Protein AF-A0A2H6ITP5-F1 (afdb_monomer_lite)

Radius of gyration: 19.63 Å; chains: 1; bounding box: 76×28×37 Å

Sequence (130 aa):
MTSAARELVSTFDPSKPFPVETGKGRMTDEDFQKYMSHGYSTPLWAIPSKRKRYKVSKPIKLRIHIEDDNYFVENESLVVIGIGQSVTDAIDDFGKQVIHFYKYYNKLSWDKVTGDAERLKRIYETLFID

Foldseek 3Di:
DDDDDDDDDDPPDPDDPDDPDPDDPDQDVVNVVVDQQVWDWDWAQWQDDPVDIWGWPGTQIWTWHDDPQKIWTDGPQLRFIAIDNDPVNSSNRSSVVLVVLLVVLVPDDPVRADDCSNSNSVCSVRTTDD

pLDDT: mean 82.04, std 19.54, range [39.97, 97.62]

Structure (mmCIF, N/CA/C/O backbone):
data_AF-A0A2H6ITP5-F1
#
_entry.id   AF-A0A2H6ITP5-F1
#
loop_
_atom_site.group_PDB
_atom_site.id
_atom_site.type_symbol
_atom_site.label_atom_id
_atom_site.label_alt_id
_atom_site.label_comp_id
_atom_site.label_asym_id
_atom_site.label_entity_id
_atom_site.label_seq_id
_atom_site.pdbx_PDB_ins_code
_atom_site.Cartn_x
_atom_site.Cartn_y
_atom_site.Cartn_z
_atom_site.occupancy
_atom_site.B_iso_or_equiv
_atom_site.auth_seq_id
_atom_site.auth_comp_id
_atom_site.auth_asym_id
_atom_site.auth_atom_id
_atom_site.pdbx_PDB_model_num
ATOM 1 N N . MET A 1 1 ? 55.855 -1.343 1.767 1.00 39.97 1 MET A N 1
ATOM 2 C CA . MET A 1 1 ? 55.028 -0.142 2.005 1.00 39.97 1 MET A CA 1
ATOM 3 C C . MET A 1 1 ? 54.300 0.174 0.712 1.00 39.97 1 MET A C 1
ATOM 5 O O . MET A 1 1 ? 54.949 0.609 -0.228 1.00 39.97 1 MET A O 1
ATOM 9 N N . THR A 1 2 ? 53.003 -0.112 0.630 1.00 41.16 2 THR A N 1
ATOM 10 C CA . THR A 1 2 ? 52.201 0.102 -0.586 1.00 41.16 2 THR A CA 1
ATOM 11 C C . THR A 1 2 ? 51.067 1.052 -0.225 1.00 41.16 2 THR A C 1
ATOM 13 O O . THR A 1 2 ? 50.219 0.724 0.601 1.00 41.16 2 THR A O 1
ATOM 16 N N . SER A 1 3 ? 51.130 2.267 -0.765 1.00 42.91 3 SER A N 1
ATOM 17 C CA . SER A 1 3 ? 50.158 3.334 -0.525 1.00 42.91 3 SER A CA 1
ATOM 18 C C . SER A 1 3 ? 48.867 3.032 -1.288 1.00 42.91 3 SER A C 1
ATOM 20 O O . SER A 1 3 ? 48.909 2.817 -2.498 1.00 42.91 3 SER A O 1
ATOM 22 N N . ALA A 1 4 ? 47.731 2.991 -0.591 1.00 43.16 4 ALA A N 1
ATOM 23 C CA . ALA A 1 4 ? 46.414 2.876 -1.207 1.00 43.16 4 ALA A CA 1
ATOM 24 C C . ALA A 1 4 ? 45.910 4.278 -1.581 1.00 43.16 4 ALA A C 1
ATOM 26 O O . ALA A 1 4 ? 45.639 5.101 -0.704 1.00 43.16 4 ALA A O 1
ATOM 27 N N . ALA A 1 5 ? 45.785 4.551 -2.879 1.00 50.09 5 ALA A N 1
ATOM 28 C CA . ALA A 1 5 ? 45.115 5.746 -3.375 1.00 50.09 5 ALA A CA 1
ATOM 29 C C . ALA A 1 5 ? 43.603 5.618 -3.119 1.00 50.09 5 ALA A C 1
ATOM 31 O O . ALA A 1 5 ? 42.968 4.671 -3.577 1.00 50.09 5 ALA A O 1
ATOM 32 N N . ARG A 1 6 ? 43.027 6.551 -2.353 1.00 44.28 6 ARG A N 1
ATOM 33 C CA . ARG A 1 6 ? 41.573 6.685 -2.194 1.00 44.28 6 ARG A CA 1
ATOM 34 C C . ARG A 1 6 ? 41.039 7.541 -3.339 1.00 44.28 6 ARG A C 1
ATOM 36 O O . ARG A 1 6 ? 41.376 8.719 -3.417 1.00 44.28 6 A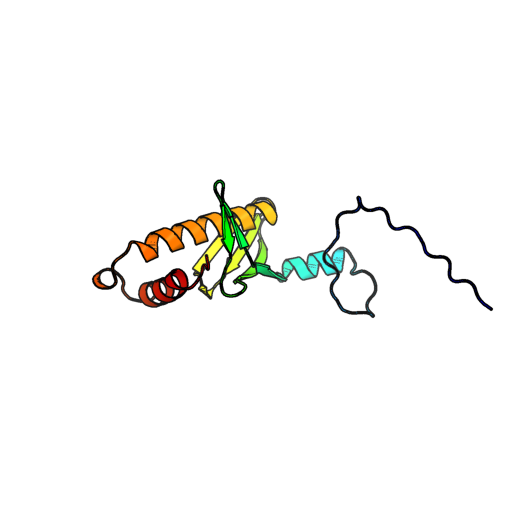RG A O 1
ATOM 43 N N . GLU A 1 7 ? 40.210 6.961 -4.197 1.00 50.44 7 GLU A N 1
ATOM 44 C CA . GLU A 1 7 ? 39.425 7.725 -5.167 1.00 50.44 7 GLU A CA 1
ATOM 45 C C . GLU A 1 7 ? 38.313 8.505 -4.447 1.00 50.44 7 GLU A C 1
ATOM 47 O O . GLU A 1 7 ? 37.612 7.978 -3.579 1.00 50.44 7 GLU A O 1
ATOM 52 N N . LEU A 1 8 ? 38.181 9.788 -4.788 1.00 46.09 8 LEU A N 1
ATOM 53 C CA . LEU A 1 8 ? 37.133 10.681 -4.299 1.00 46.09 8 LEU A CA 1
ATOM 54 C C . LEU A 1 8 ? 35.854 10.438 -5.106 1.00 46.09 8 LEU A C 1
ATOM 56 O O . LEU A 1 8 ? 35.770 10.820 -6.271 1.00 46.09 8 LEU A O 1
ATOM 60 N N . VAL A 1 9 ? 34.855 9.815 -4.484 1.00 46.66 9 VAL A N 1
ATOM 61 C CA . VAL A 1 9 ? 33.522 9.644 -5.076 1.00 46.66 9 VAL A CA 1
ATOM 62 C C . VAL A 1 9 ? 32.700 10.914 -4.831 1.00 46.66 9 VAL A C 1
ATOM 64 O O . VAL A 1 9 ? 32.545 11.354 -3.692 1.00 46.66 9 VAL A O 1
ATOM 67 N N . SER A 1 10 ? 32.201 11.514 -5.913 1.00 47.31 10 SER A N 1
ATOM 68 C CA . SER A 1 10 ? 31.371 12.724 -5.906 1.00 47.31 10 SER A CA 1
ATOM 69 C C . SER A 1 10 ? 29.999 1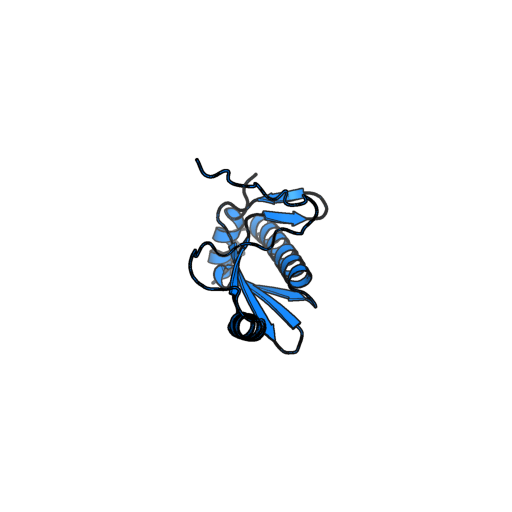2.467 -5.271 1.00 47.31 10 SER A C 1
ATOM 71 O O . SER A 1 10 ? 29.340 11.474 -5.567 1.00 47.31 10 SER A O 1
ATOM 73 N N . THR A 1 11 ? 29.534 13.385 -4.421 1.00 47.62 11 THR A N 1
ATOM 74 C CA . THR A 1 11 ? 28.275 13.292 -3.656 1.00 47.62 11 THR A CA 1
ATOM 75 C C . THR A 1 11 ? 26.998 13.530 -4.473 1.00 47.62 11 THR A C 1
ATOM 77 O O . THR A 1 11 ? 25.911 13.532 -3.899 1.00 47.62 11 THR A O 1
ATOM 80 N N . PHE A 1 12 ? 27.106 13.735 -5.789 1.00 46.62 12 PHE A N 1
ATOM 81 C CA . PHE A 1 12 ? 25.972 14.059 -6.667 1.00 46.62 12 PHE A CA 1
ATOM 82 C C . PHE A 1 12 ? 25.504 12.909 -7.567 1.00 46.62 12 PHE A C 1
ATOM 84 O O . PHE A 1 12 ? 24.542 13.091 -8.312 1.00 46.62 12 PHE A O 1
ATOM 91 N N . ASP A 1 13 ? 26.121 11.729 -7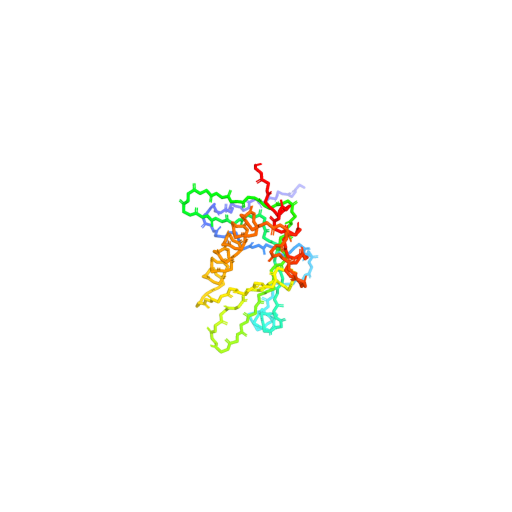.482 1.00 47.09 13 ASP A N 1
ATOM 92 C CA . ASP A 1 13 ? 25.618 10.560 -8.202 1.00 47.09 13 ASP A CA 1
ATOM 93 C C . ASP A 1 13 ? 24.431 9.926 -7.455 1.00 47.09 13 ASP A C 1
ATOM 95 O O . ASP A 1 13 ? 24.534 9.646 -6.254 1.00 47.09 13 ASP A O 1
ATOM 99 N N . PRO A 1 14 ? 23.292 9.672 -8.129 1.00 43.97 14 PRO A N 1
ATOM 100 C CA . PRO A 1 14 ? 22.153 9.015 -7.509 1.00 43.97 14 PRO A CA 1
ATOM 101 C C . PRO A 1 14 ? 22.567 7.612 -7.059 1.00 43.97 14 PRO A C 1
ATOM 103 O O . PRO A 1 14 ? 22.970 6.768 -7.865 1.00 43.97 14 PRO A O 1
ATOM 106 N N . SER A 1 15 ? 22.462 7.358 -5.754 1.00 48.16 15 SER A N 1
ATOM 107 C CA . SER A 1 15 ? 22.751 6.059 -5.160 1.00 48.16 15 SER A CA 1
ATOM 108 C C . SER A 1 15 ? 21.761 5.020 -5.685 1.00 48.16 15 SER A C 1
ATOM 110 O O . SER A 1 15 ? 20.641 4.872 -5.197 1.00 48.16 15 SER A O 1
ATOM 112 N N . LYS A 1 16 ? 22.175 4.269 -6.709 1.00 51.41 16 LYS A N 1
ATOM 113 C CA . LYS A 1 16 ? 21.493 3.029 -7.084 1.00 51.41 16 LYS A CA 1
ATOM 114 C C . LYS A 1 16 ? 21.513 2.103 -5.859 1.00 51.41 16 LYS A C 1
ATOM 116 O O . LYS A 1 16 ? 22.566 1.982 -5.227 1.00 51.41 16 LYS A O 1
ATOM 121 N N . PRO A 1 17 ? 20.391 1.461 -5.491 1.00 47.91 17 PRO A N 1
ATOM 122 C CA . PRO A 1 17 ? 20.388 0.514 -4.389 1.00 47.91 17 PRO A CA 1
ATOM 123 C C . PRO A 1 17 ? 21.290 -0.657 -4.781 1.00 47.91 17 PRO A C 1
ATOM 125 O O . PRO A 1 17 ? 20.970 -1.425 -5.685 1.00 47.91 17 PRO A O 1
ATOM 128 N N . PHE A 1 18 ? 22.457 -0.750 -4.148 1.00 43.97 18 PHE A N 1
ATOM 129 C CA . PHE A 1 18 ? 23.358 -1.875 -4.344 1.00 43.97 18 PHE A CA 1
ATOM 130 C C . PHE A 1 18 ? 22.677 -3.146 -3.817 1.00 43.97 18 PHE A C 1
ATOM 132 O O . PHE A 1 18 ? 22.298 -3.177 -2.642 1.00 43.97 18 PHE A O 1
ATOM 139 N N . PRO A 1 19 ? 22.543 -4.206 -4.632 1.00 47.69 19 PRO A N 1
ATOM 140 C CA . PRO A 1 19 ? 22.302 -5.528 -4.092 1.00 47.69 19 PRO A CA 1
ATOM 141 C C . PRO A 1 19 ? 23.570 -5.947 -3.343 1.00 47.69 19 PRO A C 1
ATOM 143 O O . PRO A 1 19 ? 24.670 -5.936 -3.897 1.00 47.69 19 PRO A O 1
ATOM 146 N N . VAL A 1 20 ? 23.425 -6.266 -2.058 1.00 44.38 20 VAL A N 1
ATOM 147 C CA . VAL A 1 20 ? 24.517 -6.760 -1.214 1.00 44.38 20 VAL A CA 1
ATOM 148 C C . VAL A 1 20 ? 24.785 -8.222 -1.580 1.00 44.38 20 VAL A C 1
ATOM 150 O O . VAL A 1 20 ? 24.385 -9.127 -0.864 1.00 44.38 20 VAL A O 1
ATOM 153 N N . GLU A 1 21 ? 25.449 -8.446 -2.712 1.00 50.25 21 GLU A N 1
ATOM 154 C CA . GLU A 1 21 ? 26.151 -9.694 -3.020 1.00 50.25 21 GLU A CA 1
ATOM 155 C C . GLU A 1 21 ? 27.490 -9.358 -3.685 1.00 50.25 21 GLU A C 1
ATOM 157 O O . GLU A 1 21 ? 27.607 -9.129 -4.889 1.00 50.25 21 GLU A O 1
ATOM 162 N N . THR A 1 22 ? 28.532 -9.293 -2.861 1.00 49.09 22 THR A N 1
ATOM 163 C CA . THR A 1 22 ? 29.932 -9.240 -3.284 1.00 49.09 22 THR A CA 1
ATOM 164 C C . THR A 1 22 ? 30.279 -10.498 -4.085 1.00 49.09 22 THR A C 1
ATOM 166 O O . THR A 1 22 ? 30.631 -11.517 -3.497 1.00 49.09 22 THR A O 1
ATOM 169 N N . GLY A 1 23 ? 30.185 -10.447 -5.418 1.00 47.88 23 GLY A N 1
ATOM 170 C CA . GLY A 1 23 ? 30.778 -11.487 -6.270 1.00 47.88 23 GLY A CA 1
ATOM 171 C C . GLY A 1 23 ? 30.230 -11.660 -7.686 1.00 47.88 23 GLY A C 1
ATOM 172 O O . GLY A 1 23 ? 30.894 -12.313 -8.487 1.00 47.88 23 GLY A O 1
ATOM 173 N N . LYS A 1 24 ? 29.077 -11.086 -8.047 1.00 49.00 24 LYS A N 1
ATOM 174 C CA . LYS A 1 24 ? 28.607 -11.097 -9.444 1.00 49.00 24 LYS A CA 1
ATOM 175 C C . LYS A 1 24 ? 28.817 -9.725 -10.071 1.00 49.00 24 LYS A C 1
ATOM 177 O O . LYS A 1 24 ? 28.476 -8.707 -9.475 1.00 49.00 24 LYS A O 1
ATOM 182 N N . GLY A 1 25 ? 29.443 -9.710 -11.250 1.00 55.78 25 GLY A N 1
ATOM 183 C CA . GLY A 1 25 ? 29.631 -8.501 -12.050 1.00 55.78 25 GLY A CA 1
ATOM 184 C C . GLY A 1 25 ? 28.310 -7.757 -12.249 1.00 55.78 25 GLY A C 1
ATOM 185 O O . GLY A 1 25 ? 27.238 -8.344 -12.102 1.00 55.78 25 GLY A O 1
ATOM 186 N N . ARG A 1 26 ? 28.401 -6.455 -12.553 1.00 56.53 26 ARG A N 1
ATOM 187 C CA . ARG A 1 26 ? 27.241 -5.616 -12.889 1.00 56.53 26 ARG A CA 1
ATOM 188 C C . ARG A 1 26 ? 26.298 -6.409 -13.799 1.00 56.53 26 ARG A C 1
ATOM 190 O O . ARG A 1 26 ? 26.720 -6.865 -14.857 1.00 56.53 26 ARG A O 1
ATOM 197 N N . MET A 1 27 ? 25.069 -6.605 -13.330 1.00 65.06 27 MET A N 1
ATOM 198 C CA . MET A 1 27 ? 24.003 -7.263 -14.078 1.00 65.06 27 MET A CA 1
ATOM 199 C C . MET A 1 27 ? 23.887 -6.598 -15.449 1.00 65.06 27 MET A C 1
ATOM 201 O O . MET A 1 27 ? 23.925 -5.367 -15.525 1.00 65.06 27 MET A O 1
ATOM 205 N N . THR A 1 28 ? 23.826 -7.397 -16.514 1.00 72.19 28 THR A N 1
ATOM 206 C CA . THR A 1 28 ? 23.647 -6.849 -17.861 1.00 72.19 28 THR A CA 1
ATOM 207 C C . THR A 1 28 ? 22.263 -6.210 -17.971 1.00 72.19 28 THR A C 1
ATOM 209 O O . THR A 1 28 ? 21.344 -6.586 -17.237 1.00 72.19 28 THR A O 1
ATOM 212 N N . ASP A 1 29 ? 22.097 -5.244 -18.874 1.00 66.94 29 ASP A N 1
ATOM 213 C CA . ASP A 1 29 ? 20.794 -4.600 -19.083 1.00 66.94 29 ASP A CA 1
ATOM 214 C C . ASP A 1 29 ? 19.726 -5.623 -19.520 1.00 66.94 29 ASP A C 1
ATOM 216 O O . ASP A 1 29 ? 18.572 -5.516 -19.111 1.00 66.94 29 ASP A O 1
ATOM 220 N N . GLU A 1 30 ? 20.115 -6.665 -20.265 1.00 70.62 30 GLU A N 1
ATOM 221 C CA . GLU A 1 30 ? 19.241 -7.783 -20.648 1.00 70.62 30 GLU A CA 1
ATOM 222 C C . GLU A 1 30 ? 18.820 -8.633 -19.443 1.00 70.62 30 GLU A C 1
ATOM 224 O O . GLU A 1 30 ? 17.636 -8.936 -19.280 1.00 70.62 30 GLU A O 1
ATOM 229 N N . ASP A 1 31 ? 19.759 -8.977 -18.555 1.00 70.50 31 ASP A N 1
ATOM 230 C CA . ASP A 1 31 ? 19.440 -9.686 -17.315 1.00 70.50 31 ASP A CA 1
ATOM 231 C C . ASP A 1 31 ? 18.525 -8.840 -16.429 1.00 70.50 31 ASP A C 1
ATOM 233 O O . ASP A 1 31 ? 17.583 -9.367 -15.837 1.00 70.50 31 ASP A O 1
ATOM 237 N N . PHE A 1 32 ? 18.768 -7.526 -16.358 1.00 64.81 32 PHE A N 1
ATOM 238 C CA . PHE A 1 32 ? 17.937 -6.581 -15.617 1.00 64.81 32 PHE A CA 1
ATOM 239 C C . PHE A 1 32 ? 16.521 -6.519 -16.188 1.00 64.81 32 PHE A C 1
ATOM 241 O O . PHE A 1 32 ? 15.563 -6.664 -15.434 1.00 64.81 32 PHE A O 1
ATOM 248 N N . GLN A 1 33 ? 16.362 -6.403 -17.507 1.00 65.12 33 GLN A N 1
ATOM 249 C CA . GLN A 1 33 ? 15.047 -6.446 -18.149 1.00 65.12 33 GLN A CA 1
ATOM 250 C C . GLN A 1 33 ? 14.333 -7.782 -17.924 1.00 65.12 33 GLN A C 1
ATOM 252 O O . GLN A 1 33 ? 13.142 -7.798 -17.620 1.00 65.12 33 GLN A O 1
ATOM 257 N N . LYS A 1 34 ? 15.053 -8.905 -17.990 1.00 67.44 34 LYS A N 1
ATOM 258 C CA . LYS A 1 34 ? 14.498 -10.235 -17.711 1.00 67.44 34 LYS A CA 1
ATOM 259 C C . LYS A 1 34 ? 14.116 -10.417 -16.240 1.00 67.44 34 LYS A C 1
ATOM 261 O O . LYS A 1 34 ? 13.144 -11.093 -15.924 1.00 67.44 34 LYS A O 1
ATOM 266 N N . TYR A 1 35 ? 14.855 -9.811 -15.322 1.00 65.06 35 TYR A N 1
ATOM 267 C CA . TYR A 1 35 ? 14.508 -9.783 -13.904 1.00 65.06 35 TYR A CA 1
ATOM 268 C C . TYR A 1 35 ? 13.275 -8.909 -13.641 1.00 65.06 35 TYR A C 1
ATOM 270 O O . TYR A 1 35 ? 12.395 -9.294 -12.877 1.00 65.06 35 TYR A O 1
ATOM 278 N N . MET A 1 36 ? 13.161 -7.776 -14.338 1.00 62.69 36 MET A N 1
ATOM 279 C CA . MET A 1 36 ? 11.984 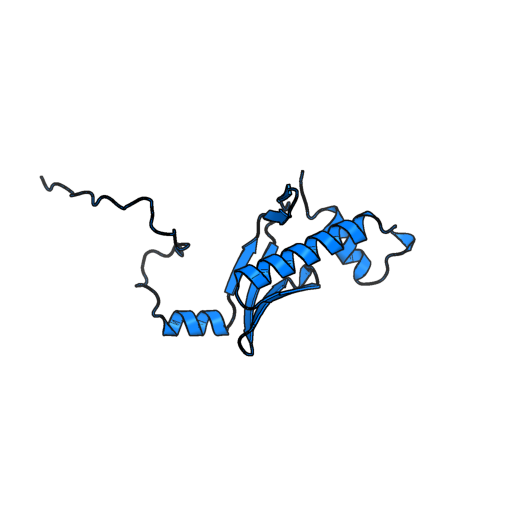-6.905 -14.292 1.00 62.69 36 MET A CA 1
ATOM 280 C C . MET A 1 36 ? 10.746 -7.572 -14.911 1.00 62.69 36 MET A C 1
ATOM 282 O O . MET A 1 36 ? 9.642 -7.358 -14.415 1.00 62.69 36 MET A O 1
ATOM 286 N N . SER A 1 37 ? 10.913 -8.426 -15.929 1.00 60.84 37 SER A N 1
ATOM 287 C CA . SER A 1 37 ? 9.800 -9.137 -16.577 1.00 60.84 37 SER A CA 1
ATOM 288 C C . SER A 1 37 ? 9.187 -10.252 -15.726 1.00 60.84 37 SER A C 1
ATOM 290 O O . SER A 1 37 ? 8.025 -10.592 -15.914 1.00 60.84 37 SER A O 1
ATOM 292 N N . HIS A 1 38 ? 9.926 -10.789 -14.750 1.00 65.06 38 HIS A N 1
ATOM 293 C CA . HIS A 1 38 ? 9.394 -11.739 -13.757 1.00 65.06 38 HIS A CA 1
ATOM 294 C C . HIS A 1 38 ? 8.855 -11.031 -12.504 1.00 65.06 38 HIS A C 1
ATOM 296 O O . HIS A 1 38 ? 8.326 -11.670 -11.591 1.00 65.06 38 HIS A O 1
ATOM 302 N N . GLY A 1 39 ? 8.988 -9.705 -12.477 1.00 69.56 39 GLY A N 1
ATOM 303 C CA . GLY A 1 39 ? 8.688 -8.851 -11.351 1.00 69.56 39 GLY A CA 1
ATOM 304 C C . GLY A 1 39 ? 9.722 -8.949 -10.231 1.00 69.56 39 GLY A C 1
ATOM 305 O O . GLY A 1 39 ? 10.290 -10.000 -9.940 1.00 69.56 39 GLY A O 1
ATOM 306 N N . TYR A 1 40 ? 9.954 -7.830 -9.554 1.00 83.62 40 TYR A N 1
ATOM 307 C CA . TYR A 1 40 ? 10.837 -7.767 -8.393 1.00 83.62 40 TYR A CA 1
ATOM 308 C C . TYR A 1 40 ? 10.074 -7.295 -7.164 1.00 83.62 40 TYR A C 1
ATOM 310 O O . TYR A 1 40 ? 9.007 -6.688 -7.251 1.00 83.62 40 TYR A O 1
ATOM 318 N N . SER A 1 41 ? 10.606 -7.619 -5.985 1.00 88.75 41 SER A N 1
ATOM 319 C CA . SER A 1 41 ? 10.001 -7.219 -4.719 1.00 88.75 41 SER A CA 1
ATOM 320 C C . SER A 1 41 ? 10.834 -6.169 -4.005 1.00 88.75 41 SER A C 1
ATOM 322 O O . SER A 1 41 ? 12.046 -6.325 -3.880 1.00 88.75 41 SER A O 1
ATOM 324 N N . THR A 1 42 ? 10.181 -5.137 -3.476 1.00 91.19 42 THR A N 1
ATOM 325 C CA . THR A 1 42 ? 10.837 -4.108 -2.659 1.00 91.19 42 THR A CA 1
ATOM 326 C C . THR A 1 42 ? 10.023 -3.801 -1.398 1.00 91.19 42 THR A C 1
ATOM 328 O O . THR A 1 42 ? 8.790 -3.776 -1.456 1.00 91.19 42 THR A O 1
ATOM 331 N N . PRO A 1 43 ? 10.662 -3.612 -0.229 1.00 95.25 43 PRO A N 1
ATOM 332 C CA . PRO A 1 43 ? 9.960 -3.219 0.986 1.00 95.25 43 PRO A CA 1
ATOM 333 C C . PRO A 1 43 ? 9.651 -1.715 0.995 1.00 95.25 43 PRO A C 1
ATOM 335 O O . PRO A 1 43 ? 10.541 -0.883 0.826 1.00 95.25 43 PRO A O 1
ATOM 338 N N . LEU A 1 44 ? 8.403 -1.353 1.293 1.00 94.75 44 LEU A N 1
ATOM 339 C CA . LEU A 1 44 ? 7.977 0.029 1.510 1.00 94.75 44 LEU A CA 1
ATOM 340 C C . LEU A 1 44 ? 7.772 0.305 3.004 1.00 94.75 44 LEU A C 1
ATOM 342 O O . LEU A 1 44 ? 6.906 -0.289 3.646 1.00 94.75 44 LEU A O 1
ATOM 346 N N . TRP A 1 45 ? 8.562 1.234 3.545 1.00 95.12 45 TRP A N 1
ATOM 347 C CA . TRP A 1 45 ? 8.556 1.612 4.969 1.00 95.12 45 TRP A CA 1
ATOM 348 C C . TRP A 1 45 ? 7.741 2.864 5.289 1.00 95.12 45 TRP A C 1
ATOM 350 O O . TRP A 1 45 ? 7.409 3.125 6.449 1.00 95.12 45 TRP A O 1
ATOM 360 N N . ALA A 1 46 ? 7.442 3.672 4.277 1.00 94.94 46 ALA A N 1
ATOM 361 C CA . ALA A 1 46 ? 6.687 4.892 4.463 1.00 94.94 46 ALA A CA 1
ATOM 362 C C . ALA A 1 46 ? 5.952 5.287 3.187 1.00 94.94 46 ALA A C 1
ATOM 364 O O . ALA A 1 46 ? 6.487 5.146 2.091 1.00 94.94 46 ALA A O 1
ATOM 365 N N . ILE A 1 47 ? 4.754 5.841 3.353 1.00 94.25 47 ILE A N 1
ATOM 366 C CA . ILE A 1 47 ? 3.925 6.336 2.257 1.00 94.25 47 ILE A CA 1
ATOM 367 C C . ILE A 1 47 ? 3.844 7.862 2.370 1.00 94.25 47 ILE A C 1
ATOM 369 O O . ILE A 1 47 ? 3.313 8.378 3.366 1.00 94.25 47 ILE A O 1
ATOM 373 N N . PRO A 1 48 ? 4.396 8.617 1.404 1.00 90.31 48 PRO A N 1
ATOM 374 C CA . PRO A 1 48 ? 4.247 10.060 1.389 1.00 90.31 48 PRO A CA 1
ATOM 375 C C . PRO A 1 48 ? 2.800 10.448 1.061 1.00 90.31 48 PRO A C 1
ATOM 377 O O . PRO A 1 48 ? 2.090 9.792 0.310 1.00 90.31 48 PRO A O 1
ATOM 380 N N . SER A 1 49 ? 2.349 11.550 1.642 1.00 87.88 49 SER A N 1
ATOM 381 C CA . SER A 1 49 ? 1.099 12.218 1.297 1.00 87.88 49 SER A CA 1
ATOM 382 C C . SER A 1 49 ? 1.343 13.719 1.317 1.00 87.88 49 SER A C 1
ATOM 384 O O . SER A 1 49 ? 2.271 14.185 1.975 1.00 87.88 49 SER A O 1
ATOM 386 N N . LYS A 1 50 ? 0.471 14.502 0.672 1.00 84.06 50 LYS A N 1
ATOM 387 C CA . LYS A 1 50 ? 0.614 15.968 0.573 1.00 84.06 50 LYS A CA 1
ATOM 388 C C . LYS A 1 50 ? 0.862 16.666 1.917 1.00 84.06 50 LYS A C 1
ATOM 390 O O . LYS A 1 50 ? 1.491 17.712 1.950 1.00 84.06 50 LYS A O 1
ATOM 395 N N . ARG A 1 51 ? 0.320 16.123 3.015 1.00 84.50 51 ARG A N 1
ATOM 396 C CA . ARG A 1 51 ? 0.363 16.747 4.351 1.00 84.50 51 ARG A CA 1
ATOM 397 C C . ARG A 1 51 ? 1.352 16.104 5.317 1.00 84.50 51 ARG A C 1
ATOM 399 O O . ARG A 1 51 ? 1.770 16.757 6.263 1.00 84.50 51 ARG A O 1
ATOM 406 N N . LYS A 1 52 ? 1.646 14.815 5.147 1.00 90.12 52 LYS A N 1
ATOM 407 C CA . LYS A 1 52 ? 2.494 14.055 6.069 1.00 90.12 52 LYS A CA 1
ATOM 408 C C . LYS A 1 52 ? 3.014 12.786 5.417 1.00 90.12 52 LYS A C 1
ATOM 410 O O . LYS A 1 52 ? 2.465 12.324 4.420 1.00 90.12 52 LYS A O 1
ATOM 415 N N . ARG A 1 53 ? 4.021 12.187 6.040 1.00 92.00 53 ARG A N 1
ATOM 416 C CA . ARG A 1 53 ? 4.529 10.862 5.692 1.00 92.00 53 ARG A CA 1
ATOM 417 C C . ARG A 1 53 ? 3.984 9.840 6.689 1.00 92.00 53 ARG A C 1
ATOM 419 O O . ARG A 1 53 ? 4.203 9.996 7.885 1.00 92.00 53 ARG A O 1
ATOM 426 N N . TYR A 1 54 ? 3.270 8.831 6.203 1.00 93.50 54 TYR A N 1
ATOM 427 C CA . TYR A 1 54 ? 2.755 7.736 7.025 1.00 93.50 54 TYR A CA 1
ATOM 428 C C . TYR A 1 54 ? 3.841 6.671 7.158 1.00 93.50 54 TYR A C 1
ATOM 430 O O . TYR A 1 54 ? 4.314 6.167 6.141 1.00 93.50 54 TYR A O 1
ATOM 438 N N . LYS A 1 55 ? 4.262 6.344 8.380 1.00 95.44 55 LYS A N 1
ATOM 439 C CA . LYS A 1 55 ? 5.179 5.226 8.638 1.00 95.44 55 LYS A CA 1
ATOM 440 C C . LYS A 1 55 ? 4.367 3.960 8.861 1.00 95.44 55 LYS A C 1
ATOM 442 O O . LYS A 1 55 ? 3.329 4.022 9.513 1.00 95.44 55 LYS A O 1
ATOM 447 N N . VAL A 1 56 ? 4.833 2.833 8.338 1.00 94.69 56 VAL A N 1
ATOM 448 C CA . VAL A 1 56 ? 4.177 1.535 8.554 1.00 94.69 56 VAL A CA 1
ATOM 449 C C . VAL A 1 56 ? 4.852 0.756 9.682 1.00 94.69 56 VAL A C 1
ATOM 451 O O . VAL A 1 56 ? 6.064 0.854 9.862 1.00 94.69 56 VAL A O 1
ATOM 454 N N . SER A 1 57 ? 4.071 -0.019 10.440 1.00 92.25 57 SER A N 1
ATOM 455 C CA . SER A 1 57 ? 4.565 -0.863 11.544 1.00 92.25 57 SER A CA 1
ATOM 456 C C . SER A 1 57 ? 5.463 -2.003 11.055 1.00 92.25 57 SER A C 1
ATOM 458 O O . SER A 1 57 ? 6.390 -2.424 11.746 1.00 92.25 57 SER A O 1
ATOM 460 N N . LYS A 1 58 ? 5.187 -2.502 9.847 1.00 93.19 58 LYS A N 1
ATOM 461 C CA . LYS A 1 58 ? 5.926 -3.555 9.147 1.00 93.19 58 LYS A CA 1
ATOM 462 C C . LYS A 1 58 ? 6.110 -3.148 7.686 1.00 93.19 58 LYS A C 1
ATOM 464 O O . LYS A 1 58 ? 5.215 -2.504 7.139 1.00 93.19 58 LYS A O 1
ATOM 469 N N . PRO A 1 59 ? 7.222 -3.530 7.037 1.00 93.88 59 PRO A N 1
ATOM 470 C CA . PRO A 1 59 ? 7.449 -3.166 5.648 1.00 93.88 59 PRO A CA 1
ATOM 471 C C . PRO A 1 59 ? 6.388 -3.811 4.758 1.00 93.88 59 PRO A C 1
ATOM 473 O O . PRO A 1 59 ? 6.163 -5.022 4.821 1.00 93.88 59 PRO A O 1
ATOM 476 N N . ILE A 1 60 ? 5.756 -3.011 3.902 1.00 95.25 60 ILE A N 1
ATOM 477 C CA . ILE A 1 60 ? 4.838 -3.530 2.890 1.00 95.25 60 ILE A CA 1
ATOM 478 C C . ILE A 1 60 ? 5.694 -4.094 1.758 1.00 95.25 60 ILE A C 1
ATOM 480 O O . ILE A 1 60 ? 6.424 -3.352 1.103 1.00 95.25 60 ILE A O 1
ATOM 484 N N . LYS A 1 61 ? 5.631 -5.407 1.531 1.00 95.38 61 LYS A N 1
ATOM 485 C CA . LYS A 1 61 ? 6.308 -6.040 0.395 1.00 95.38 61 LYS A CA 1
ATOM 486 C C . LYS A 1 61 ? 5.555 -5.691 -0.887 1.00 95.38 61 LYS A C 1
ATOM 488 O O . LYS A 1 61 ? 4.463 -6.206 -1.105 1.00 95.38 61 LYS A O 1
ATOM 493 N N . LEU A 1 62 ? 6.126 -4.823 -1.707 1.00 95.12 62 LEU A N 1
ATOM 494 C CA . LEU A 1 62 ? 5.584 -4.484 -3.016 1.00 95.12 62 LEU A CA 1
ATOM 495 C C . LEU A 1 62 ? 6.080 -5.496 -4.036 1.00 95.12 62 LEU A C 1
ATOM 497 O O . LEU A 1 62 ? 7.282 -5.756 -4.065 1.00 95.12 62 LEU A O 1
ATOM 501 N N . ARG A 1 63 ? 5.189 -6.032 -4.869 1.00 95.19 63 ARG A N 1
ATOM 502 C CA . ARG A 1 63 ? 5.561 -6.736 -6.098 1.00 95.19 63 ARG A CA 1
ATOM 503 C C . ARG A 1 63 ? 5.413 -5.759 -7.256 1.00 95.19 63 ARG A C 1
ATOM 505 O O . ARG A 1 63 ? 4.355 -5.162 -7.414 1.00 95.19 63 ARG A O 1
ATOM 512 N N . ILE A 1 64 ? 6.483 -5.573 -8.016 1.00 93.94 64 ILE A N 1
ATOM 513 C CA . ILE A 1 64 ? 6.542 -4.621 -9.123 1.00 93.94 64 ILE A CA 1
ATOM 514 C C . ILE A 1 64 ? 6.758 -5.409 -10.400 1.00 93.94 64 ILE A C 1
ATOM 516 O O . ILE A 1 64 ? 7.703 -6.191 -10.454 1.00 93.94 64 ILE A O 1
ATOM 520 N N . HIS A 1 65 ? 5.910 -5.211 -11.399 1.00 92.12 65 HIS A N 1
ATOM 521 C CA . HIS A 1 65 ? 6.032 -5.837 -12.714 1.00 92.12 65 HIS A CA 1
ATOM 522 C C . HIS A 1 65 ? 5.594 -4.861 -13.812 1.00 92.12 65 HIS A C 1
ATOM 524 O O . HIS A 1 65 ? 5.043 -3.797 -13.521 1.00 92.12 65 HIS A O 1
ATOM 530 N N . ILE A 1 66 ? 5.906 -5.199 -15.062 1.00 92.25 66 ILE A N 1
ATOM 531 C CA . ILE A 1 66 ? 5.582 -4.394 -16.242 1.00 92.25 66 ILE A CA 1
ATOM 532 C C . ILE A 1 66 ? 4.734 -5.253 -17.175 1.00 92.25 66 ILE A C 1
ATOM 534 O O . ILE A 1 66 ? 5.123 -6.380 -17.478 1.00 92.25 66 ILE A O 1
ATOM 538 N N . GLU A 1 67 ? 3.611 -4.715 -17.631 1.00 90.62 67 GLU A N 1
ATOM 539 C CA . GLU A 1 67 ? 2.715 -5.347 -18.603 1.00 90.62 67 GLU A CA 1
ATOM 540 C C . GLU A 1 67 ? 2.153 -4.259 -19.529 1.00 90.62 67 GLU A C 1
ATOM 542 O O . GLU A 1 67 ? 1.767 -3.190 -19.056 1.00 90.62 67 GLU A O 1
ATOM 547 N N . ASP A 1 68 ? 2.168 -4.493 -20.845 1.00 89.81 68 ASP A N 1
ATOM 548 C CA . ASP A 1 68 ? 1.671 -3.560 -21.873 1.00 89.81 68 ASP A CA 1
ATOM 549 C C . ASP A 1 68 ? 2.121 -2.098 -21.668 1.00 89.81 68 ASP A C 1
ATOM 551 O O . ASP A 1 68 ? 1.304 -1.178 -21.604 1.00 89.81 68 ASP A O 1
ATOM 555 N N . ASP A 1 69 ? 3.432 -1.892 -21.497 1.00 89.69 69 ASP A N 1
ATOM 556 C CA . ASP A 1 69 ? 4.081 -0.592 -21.241 1.00 89.69 69 ASP A CA 1
ATOM 557 C C . ASP A 1 69 ? 3.650 0.131 -19.946 1.00 89.69 69 ASP A C 1
ATOM 559 O O . ASP A 1 69 ? 4.076 1.258 -19.684 1.00 89.69 69 ASP A O 1
ATOM 563 N N . ASN A 1 70 ? 2.862 -0.518 -19.085 1.00 92.94 70 ASN A N 1
ATOM 564 C CA . ASN A 1 70 ? 2.445 0.006 -17.789 1.00 92.94 70 ASN A CA 1
ATOM 565 C C . ASN A 1 70 ? 3.207 -0.661 -16.643 1.00 92.94 70 ASN A C 1
ATOM 567 O O . ASN A 1 70 ? 3.510 -1.854 -16.663 1.00 92.94 70 ASN A O 1
ATOM 571 N N . TYR A 1 71 ? 3.486 0.121 -15.604 1.00 94.31 71 TYR A N 1
ATOM 572 C CA . TYR A 1 71 ? 4.076 -0.360 -14.364 1.00 94.31 71 TYR A CA 1
ATOM 573 C C . TYR A 1 71 ? 2.977 -0.660 -13.356 1.00 94.31 71 TYR A C 1
ATOM 575 O O . TYR A 1 71 ? 2.144 0.199 -13.055 1.00 94.31 71 TYR A O 1
ATOM 583 N N . PHE A 1 72 ? 3.037 -1.854 -12.782 1.00 95.44 72 PHE A N 1
ATOM 584 C CA . PHE A 1 72 ? 2.118 -2.324 -11.761 1.00 95.44 72 PHE A CA 1
ATOM 585 C C . PHE A 1 72 ? 2.859 -2.531 -10.451 1.00 95.44 72 PHE A C 1
ATOM 587 O O . PHE A 1 72 ? 3.963 -3.078 -10.415 1.00 95.44 72 PHE A O 1
ATOM 594 N N . VAL A 1 73 ? 2.242 -2.086 -9.362 1.00 96.38 73 VAL A N 1
ATOM 595 C CA . VAL A 1 73 ? 2.734 -2.250 -7.995 1.00 96.38 73 VAL A CA 1
ATOM 596 C C . VAL A 1 73 ? 1.614 -2.850 -7.174 1.00 96.38 73 VAL A C 1
ATOM 598 O O . VAL A 1 73 ? 0.593 -2.208 -6.965 1.00 96.38 73 VAL A O 1
ATOM 601 N N . GLU A 1 74 ? 1.801 -4.054 -6.660 1.00 96.19 74 GLU A N 1
ATOM 602 C CA . GLU A 1 74 ? 0.741 -4.754 -5.945 1.00 96.19 74 GLU A CA 1
ATOM 603 C C . GLU A 1 74 ? 1.192 -5.304 -4.597 1.00 96.19 74 GLU A C 1
ATOM 605 O O . GLU A 1 74 ? 2.371 -5.574 -4.336 1.00 96.19 74 GLU A O 1
ATOM 610 N N . ASN A 1 75 ? 0.209 -5.478 -3.720 1.00 96.25 75 ASN A N 1
ATOM 611 C CA . ASN A 1 75 ? 0.361 -6.223 -2.487 1.00 96.25 75 ASN A CA 1
ATOM 612 C C . ASN A 1 75 ? -0.884 -7.083 -2.264 1.00 96.25 75 ASN A C 1
ATOM 614 O O . ASN A 1 75 ? -1.948 -6.572 -1.915 1.00 96.25 75 ASN A O 1
ATOM 618 N N . GLU A 1 76 ? -0.722 -8.395 -2.422 1.00 92.81 76 GLU A N 1
ATOM 619 C CA . GLU A 1 76 ? -1.799 -9.382 -2.274 1.00 92.81 76 GLU A CA 1
ATOM 620 C C . GLU A 1 76 ? -2.459 -9.319 -0.888 1.00 92.81 76 GLU A C 1
ATOM 622 O O . GLU A 1 76 ? -3.678 -9.404 -0.769 1.00 92.81 76 GLU A O 1
ATOM 627 N N . SER A 1 77 ? -1.677 -9.096 0.174 1.00 93.75 77 SER A N 1
ATOM 628 C CA . SER A 1 77 ? -2.206 -9.028 1.542 1.00 93.75 77 SER A CA 1
ATOM 629 C C . SER A 1 77 ? -3.143 -7.838 1.759 1.00 93.75 77 SER A C 1
ATOM 631 O O . SER A 1 77 ? -4.099 -7.954 2.527 1.00 93.75 77 SER A O 1
ATOM 633 N N . LEU A 1 78 ? -2.867 -6.703 1.115 1.00 95.75 78 LEU A N 1
ATOM 634 C CA . LEU A 1 78 ? -3.688 -5.494 1.180 1.00 95.75 78 LEU A CA 1
ATOM 635 C C . LEU A 1 78 ? -4.777 -5.463 0.104 1.00 95.75 78 LEU A C 1
ATOM 637 O O . LEU A 1 78 ? -5.700 -4.667 0.232 1.00 95.75 78 LEU A O 1
ATOM 641 N N . VAL A 1 79 ? -4.694 -6.329 -0.913 1.00 95.50 79 VAL A N 1
ATOM 642 C CA . VAL A 1 79 ? -5.595 -6.339 -2.078 1.00 95.50 79 VAL A CA 1
ATOM 643 C C . VAL A 1 79 ? -5.605 -4.959 -2.755 1.00 95.50 79 VAL A C 1
ATOM 645 O O . VAL A 1 79 ? -6.645 -4.391 -3.073 1.00 95.50 79 VAL A O 1
ATOM 648 N N . VAL A 1 80 ? -4.410 -4.383 -2.917 1.00 97.25 80 VAL A N 1
ATOM 649 C CA . VAL A 1 80 ? -4.205 -3.073 -3.548 1.00 97.25 80 VAL A CA 1
ATOM 650 C C . VAL A 1 80 ? -3.249 -3.225 -4.717 1.00 97.25 80 VAL A C 1
ATOM 652 O O . VAL A 1 80 ? -2.202 -3.863 -4.582 1.00 97.25 80 VAL A O 1
ATOM 655 N N . ILE A 1 81 ? -3.603 -2.579 -5.826 1.00 97.06 81 ILE A N 1
ATOM 656 C CA . ILE A 1 81 ? -2.791 -2.454 -7.031 1.00 97.06 81 ILE A CA 1
ATOM 657 C C . ILE A 1 81 ? -2.681 -0.976 -7.402 1.00 97.06 81 ILE A C 1
ATOM 659 O O . ILE A 1 81 ? -3.685 -0.276 -7.476 1.00 97.06 81 ILE A O 1
ATOM 663 N N . GLY A 1 82 ? -1.459 -0.494 -7.586 1.00 97.00 82 GLY A N 1
ATOM 664 C CA . GLY A 1 82 ? -1.158 0.816 -8.144 1.00 97.00 82 GLY A CA 1
ATOM 665 C C . GLY A 1 82 ? -0.668 0.677 -9.574 1.00 97.00 82 GLY A C 1
ATOM 666 O O . GLY A 1 82 ? 0.066 -0.263 -9.886 1.00 97.00 82 GLY A O 1
ATOM 667 N N . ILE A 1 83 ? -1.071 1.612 -10.429 1.00 97.06 83 ILE A N 1
ATOM 668 C CA . ILE A 1 83 ? -0.757 1.597 -11.862 1.00 97.06 83 ILE A CA 1
ATOM 669 C C . ILE A 1 83 ? -0.123 2.933 -12.245 1.00 97.06 83 ILE A C 1
ATOM 671 O O . ILE A 1 83 ? -0.559 3.989 -11.784 1.00 97.06 83 ILE A O 1
ATOM 675 N N . GLY A 1 84 ? 0.904 2.906 -13.092 1.00 96.25 84 GLY A N 1
ATOM 676 C CA . GLY A 1 84 ? 1.569 4.122 -13.547 1.00 96.25 84 GLY A CA 1
ATOM 677 C C . GLY A 1 84 ? 2.389 3.951 -14.819 1.00 96.25 84 GLY A C 1
ATOM 678 O O . GLY A 1 84 ? 2.688 2.842 -15.248 1.00 96.25 84 GLY A O 1
ATOM 679 N N . GLN A 1 85 ? 2.787 5.082 -15.403 1.00 95.56 85 GLN A N 1
ATOM 680 C CA . GLN A 1 85 ? 3.697 5.136 -16.559 1.00 95.56 85 GLN A CA 1
ATOM 681 C C . GLN A 1 85 ? 5.173 4.983 -16.150 1.00 95.56 85 GLN A C 1
ATOM 683 O O . GLN A 1 85 ? 6.066 4.864 -16.983 1.00 95.56 85 GLN A O 1
ATOM 688 N N . SER A 1 86 ? 5.439 4.981 -14.845 1.00 94.38 86 SER A N 1
ATOM 689 C CA . SER A 1 86 ? 6.732 4.688 -14.244 1.00 94.38 86 SER A CA 1
ATOM 690 C C . SER A 1 86 ? 6.532 3.946 -12.922 1.00 94.38 86 SER A C 1
ATOM 692 O O . SER A 1 86 ? 5.455 4.001 -12.321 1.00 94.38 86 SER A O 1
ATOM 694 N N . VAL A 1 87 ? 7.593 3.306 -12.418 1.00 92.12 87 VAL A N 1
ATOM 695 C CA . VAL A 1 87 ? 7.586 2.682 -11.082 1.00 92.12 87 VAL A CA 1
ATOM 696 C C . VAL A 1 87 ? 7.168 3.688 -10.005 1.00 92.12 87 VAL A C 1
ATOM 698 O O . VAL A 1 87 ? 6.388 3.359 -9.116 1.00 92.12 87 VAL A O 1
ATOM 701 N N . THR A 1 88 ? 7.672 4.921 -10.080 1.00 93.38 88 THR A N 1
ATOM 702 C CA . THR A 1 88 ? 7.374 5.968 -9.095 1.00 93.38 88 THR A CA 1
ATOM 703 C C . THR A 1 88 ? 5.896 6.342 -9.108 1.00 93.38 88 THR A C 1
ATOM 705 O O . THR A 1 88 ? 5.295 6.450 -8.040 1.00 93.38 88 THR A O 1
ATOM 708 N N . ASP A 1 89 ? 5.302 6.485 -10.295 1.00 95.75 89 ASP A N 1
ATOM 709 C CA . ASP A 1 89 ? 3.878 6.804 -10.435 1.00 95.75 89 ASP A CA 1
ATOM 710 C C . ASP A 1 89 ? 3.000 5.671 -9.898 1.00 95.75 89 ASP A C 1
ATOM 712 O O . ASP A 1 89 ? 2.048 5.924 -9.162 1.00 95.75 89 ASP A O 1
ATOM 716 N N . ALA A 1 90 ? 3.360 4.418 -10.193 1.00 96.06 90 ALA A N 1
ATOM 717 C CA . ALA A 1 90 ? 2.640 3.248 -9.703 1.00 96.06 90 ALA A CA 1
ATOM 718 C C . ALA A 1 90 ? 2.732 3.109 -8.170 1.00 96.06 90 ALA A C 1
ATOM 720 O O . ALA A 1 90 ? 1.740 2.793 -7.513 1.00 96.06 90 ALA A O 1
ATOM 721 N N . ILE A 1 91 ? 3.896 3.403 -7.571 1.00 95.25 91 ILE A N 1
ATOM 722 C CA . ILE A 1 91 ? 4.064 3.441 -6.107 1.00 95.25 91 ILE A CA 1
ATOM 723 C C . ILE A 1 91 ? 3.234 4.576 -5.487 1.00 95.25 91 ILE A C 1
ATOM 725 O O . ILE A 1 91 ? 2.653 4.390 -4.414 1.00 95.25 91 ILE A O 1
ATOM 729 N N . ASP A 1 92 ? 3.170 5.746 -6.126 1.00 95.00 92 ASP A N 1
ATOM 730 C CA . ASP A 1 92 ? 2.358 6.872 -5.651 1.00 95.00 92 ASP A CA 1
ATOM 731 C C . ASP A 1 92 ? 0.857 6.549 -5.716 1.00 95.00 92 ASP A C 1
ATOM 733 O O . ASP A 1 92 ? 0.128 6.798 -4.750 1.00 95.00 92 ASP A O 1
ATOM 737 N N . ASP A 1 93 ? 0.391 5.932 -6.805 1.00 97.00 93 ASP A N 1
ATOM 738 C CA . ASP A 1 93 ? -0.990 5.459 -6.929 1.00 97.00 93 ASP A CA 1
ATOM 739 C C . ASP A 1 93 ? -1.334 4.398 -5.871 1.00 97.00 93 ASP A C 1
ATOM 741 O O . ASP A 1 93 ? -2.284 4.572 -5.099 1.00 97.00 93 ASP A O 1
ATOM 745 N N . PHE A 1 94 ? -0.485 3.374 -5.725 1.00 97.50 94 PHE A N 1
ATOM 746 C CA . PHE A 1 94 ? -0.593 2.369 -4.663 1.00 97.50 94 PHE A CA 1
ATOM 747 C C . PHE A 1 94 ? -0.699 3.033 -3.280 1.00 97.50 94 PHE A C 1
ATOM 749 O O . PHE A 1 94 ? -1.588 2.727 -2.481 1.00 97.50 94 PHE A O 1
ATOM 756 N N . GLY A 1 95 ? 0.178 4.000 -2.997 1.00 96.31 95 GLY A N 1
ATOM 757 C CA . GLY A 1 95 ? 0.205 4.730 -1.734 1.00 96.31 95 GLY A CA 1
ATOM 758 C C . GLY A 1 95 ? -1.091 5.491 -1.444 1.00 96.31 95 GLY A C 1
ATOM 759 O O . GLY A 1 95 ? -1.598 5.451 -0.315 1.00 96.31 95 GLY A O 1
ATOM 760 N N . LYS A 1 96 ? -1.670 6.152 -2.454 1.00 96.25 96 LYS A N 1
ATOM 761 C CA . LYS A 1 96 ? -2.965 6.843 -2.332 1.00 96.25 96 LYS A CA 1
ATOM 762 C C . LYS A 1 96 ? -4.082 5.870 -1.975 1.00 96.25 96 LYS A C 1
ATOM 764 O O . LYS A 1 96 ? -4.866 6.175 -1.071 1.00 96.25 96 LYS A O 1
ATOM 769 N N . GLN A 1 97 ? -4.131 4.714 -2.633 1.00 97.19 97 GLN A N 1
ATOM 770 C CA . GLN A 1 97 ? -5.134 3.686 -2.361 1.00 97.19 97 GLN A CA 1
ATOM 771 C C . GLN A 1 97 ? -4.988 3.114 -0.945 1.00 97.19 97 GLN A C 1
ATOM 773 O O . GLN A 1 97 ? -5.964 3.074 -0.195 1.00 97.19 97 GLN A O 1
ATOM 778 N N . VAL A 1 98 ? -3.768 2.785 -0.508 1.00 97.12 98 VAL A N 1
ATOM 779 C CA . VAL A 1 98 ? -3.514 2.318 0.867 1.00 97.1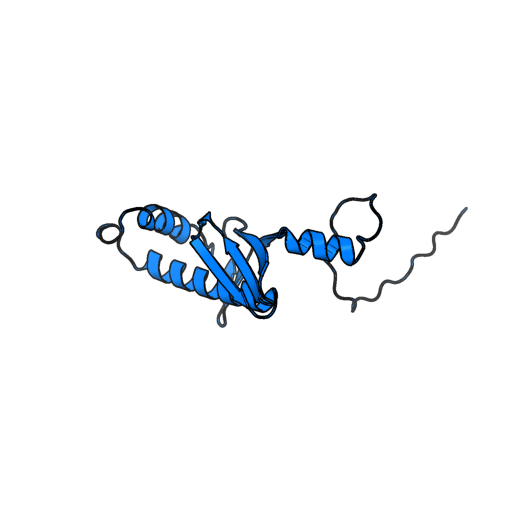2 98 VAL A CA 1
ATOM 780 C C . VAL A 1 98 ? -3.971 3.352 1.902 1.00 97.12 98 VAL A C 1
ATOM 782 O O . VAL A 1 98 ? -4.644 2.999 2.871 1.00 97.12 98 VAL A O 1
ATOM 785 N N . ILE A 1 99 ? -3.666 4.639 1.701 1.00 95.94 99 ILE A N 1
ATOM 786 C CA . ILE A 1 99 ? -4.119 5.712 2.604 1.00 95.94 99 ILE A CA 1
ATOM 787 C C . ILE A 1 99 ? -5.647 5.849 2.586 1.00 95.94 99 ILE A C 1
ATOM 789 O O . ILE A 1 99 ? -6.249 6.132 3.628 1.00 95.94 99 ILE A O 1
ATOM 793 N N . HIS A 1 100 ? -6.281 5.695 1.423 1.00 96.00 100 HIS A N 1
ATOM 794 C CA . HIS A 1 100 ? -7.734 5.726 1.299 1.00 96.00 100 HIS A CA 1
ATOM 795 C C . HIS A 1 100 ? -8.375 4.604 2.122 1.00 96.00 100 HIS A C 1
ATOM 797 O O . HIS A 1 100 ? -9.182 4.895 3.007 1.00 96.00 100 HIS A O 1
ATOM 803 N N . PHE A 1 101 ? -7.962 3.354 1.903 1.00 96.62 101 PHE A N 1
ATOM 804 C CA . PHE A 1 101 ? -8.502 2.199 2.619 1.00 96.62 101 PHE A CA 1
ATOM 805 C C . PHE A 1 101 ? -8.211 2.250 4.114 1.00 96.62 101 PHE A C 1
ATOM 807 O O . PHE A 1 101 ? -9.107 1.985 4.911 1.00 96.62 101 PHE A O 1
ATOM 814 N N . TYR A 1 102 ? -7.023 2.708 4.512 1.00 95.69 102 TYR A N 1
ATOM 815 C CA . TYR A 1 102 ? -6.720 2.980 5.913 1.00 95.69 102 TYR A CA 1
ATOM 816 C C . TYR A 1 102 ? -7.764 3.906 6.549 1.00 95.69 102 TYR A C 1
ATOM 818 O O . TYR A 1 102 ? -8.341 3.589 7.587 1.00 95.69 102 TYR A O 1
ATOM 826 N N . LYS A 1 103 ? -8.054 5.049 5.917 1.00 94.94 103 LYS A N 1
ATOM 827 C CA . LYS A 1 103 ? -9.046 6.003 6.435 1.00 94.94 103 LYS A CA 1
ATOM 828 C C . LYS A 1 103 ? -10.465 5.444 6.402 1.00 94.94 103 LYS A C 1
ATOM 830 O O . LYS A 1 103 ? -11.247 5.765 7.291 1.00 94.94 103 LYS A O 1
ATOM 835 N N . TYR A 1 104 ? -10.802 4.672 5.374 1.00 96.50 104 TYR A N 1
ATOM 836 C CA . TYR A 1 104 ? -12.112 4.052 5.220 1.00 96.50 104 TYR A CA 1
ATOM 837 C C . TYR A 1 104 ? -12.368 3.030 6.333 1.00 96.50 104 TYR A C 1
ATOM 839 O O . TYR A 1 104 ? -13.310 3.190 7.108 1.00 96.50 104 TYR A O 1
ATOM 847 N N . TYR A 1 105 ? -11.478 2.046 6.488 1.00 96.19 105 TYR A N 1
ATOM 848 C CA . TYR A 1 105 ? -11.632 0.981 7.474 1.00 96.19 105 TYR A CA 1
ATOM 849 C C . TYR A 1 105 ? -11.564 1.484 8.916 1.00 96.19 105 TYR A C 1
ATOM 851 O O . TYR A 1 105 ? -12.306 0.971 9.746 1.00 96.19 105 TYR A O 1
ATOM 859 N N . ASN A 1 106 ? -10.773 2.519 9.222 1.00 94.06 106 ASN A N 1
ATOM 860 C CA . ASN A 1 106 ? -10.760 3.118 10.566 1.00 94.06 106 ASN A CA 1
ATOM 861 C C . ASN A 1 106 ? -12.052 3.876 10.920 1.00 94.06 106 ASN A C 1
ATOM 863 O O . ASN A 1 106 ? -12.339 4.080 12.095 1.00 94.06 106 ASN A O 1
ATOM 867 N N . LYS A 1 107 ? -12.839 4.305 9.928 1.00 95.88 107 LYS A N 1
ATOM 868 C CA . LYS A 1 107 ? -14.143 4.952 10.156 1.00 95.88 107 LYS A CA 1
ATOM 869 C C . LYS A 1 107 ? -15.305 3.965 10.157 1.00 95.88 107 LYS A C 1
ATOM 871 O O . LYS A 1 107 ? -16.367 4.277 10.690 1.00 95.88 107 LYS A O 1
ATOM 876 N N . LEU A 1 108 ? -15.130 2.816 9.512 1.00 95.44 108 LEU A N 1
ATOM 877 C CA . LEU A 1 108 ? -16.161 1.800 9.394 1.00 95.44 108 LEU A CA 1
ATOM 878 C C . LEU A 1 108 ? -16.287 1.023 10.710 1.00 95.44 108 LEU A C 1
ATOM 880 O O . LEU A 1 108 ? -15.287 0.606 11.295 1.00 95.44 108 LEU A O 1
ATOM 884 N N . SER A 1 109 ? -17.511 0.827 11.184 1.00 96.06 109 SER A N 1
ATOM 885 C CA . SER A 1 109 ? -17.784 0.047 12.390 1.00 96.06 109 SER A CA 1
ATOM 886 C C . SER A 1 109 ? -17.749 -1.458 12.093 1.00 96.06 109 SER A C 1
ATOM 888 O O . SER A 1 109 ? -18.015 -1.879 10.967 1.00 96.06 109 SER A O 1
ATOM 890 N N . TRP A 1 110 ? -17.376 -2.276 13.084 1.00 96.88 110 TRP A N 1
ATOM 891 C CA . TRP A 1 110 ? -17.192 -3.726 12.911 1.00 96.88 110 TRP A CA 1
ATOM 892 C C . TRP A 1 110 ? -18.470 -4.462 12.483 1.00 96.88 110 TRP A C 1
ATOM 894 O O . TRP A 1 110 ? -18.387 -5.411 11.717 1.00 96.88 110 TRP A O 1
ATOM 904 N N . ASP A 1 111 ? -19.646 -3.984 12.890 1.00 96.88 111 ASP A N 1
ATOM 905 C CA . ASP A 1 111 ? -20.958 -4.508 12.482 1.00 96.88 111 ASP A CA 1
ATOM 906 C C . ASP A 1 111 ? -21.256 -4.343 10.981 1.00 96.88 111 ASP A C 1
ATOM 908 O O . ASP A 1 111 ? -22.141 -5.008 10.450 1.00 96.88 111 ASP A O 1
ATOM 912 N N . LYS A 1 112 ? -20.518 -3.470 10.284 1.00 95.06 112 LYS A N 1
ATOM 913 C CA . LYS A 1 112 ? -20.683 -3.199 8.845 1.00 95.06 112 LYS A CA 1
ATOM 914 C C . LYS A 1 112 ? -19.649 -3.910 7.978 1.00 95.06 112 LYS A C 1
ATOM 916 O O . LYS A 1 112 ? -19.580 -3.661 6.776 1.00 95.06 112 LYS A O 1
ATOM 921 N N . VAL A 1 113 ? -18.809 -4.742 8.583 1.00 96.06 113 VAL A N 1
ATOM 922 C CA . VAL A 1 113 ? -17.670 -5.384 7.934 1.00 96.06 113 VAL A CA 1
ATOM 923 C C . VAL A 1 113 ? -17.954 -6.877 7.886 1.00 96.06 113 VAL A C 1
ATOM 925 O O . VAL A 1 113 ? -18.262 -7.474 8.908 1.00 96.06 113 VAL A O 1
ATOM 928 N N . THR A 1 114 ? -17.885 -7.472 6.698 1.00 95.75 114 THR A N 1
ATOM 929 C CA . THR A 1 114 ? -18.214 -8.889 6.494 1.00 95.75 114 THR A CA 1
ATOM 930 C C . THR A 1 114 ? -17.223 -9.543 5.535 1.00 95.75 114 THR A C 1
ATOM 932 O O . THR A 1 114 ? -16.610 -8.871 4.701 1.00 95.75 114 THR A O 1
ATOM 935 N N . GLY A 1 115 ? -17.050 -10.862 5.647 1.00 95.50 115 GLY A N 1
ATOM 936 C CA . GLY A 1 115 ? -16.164 -11.626 4.765 1.00 95.50 115 GLY A CA 1
ATOM 937 C C . GLY A 1 115 ? -14.704 -11.165 4.849 1.00 95.50 115 GLY A C 1
ATOM 938 O O . GLY A 1 115 ? -14.196 -10.872 5.930 1.00 95.50 115 GLY A O 1
ATOM 939 N N . ASP A 1 116 ? -14.018 -11.070 3.705 1.00 94.56 116 ASP A N 1
ATOM 940 C CA . ASP A 1 116 ? -12.596 -10.683 3.664 1.00 94.56 116 ASP A CA 1
ATOM 941 C C . ASP A 1 116 ? -12.337 -9.250 4.167 1.00 94.56 116 ASP A C 1
ATOM 943 O O . ASP A 1 116 ? -11.241 -8.925 4.634 1.00 94.56 116 ASP A O 1
ATOM 947 N N . ALA A 1 117 ? -13.366 -8.397 4.169 1.00 95.31 117 ALA A N 1
ATOM 948 C CA . ALA A 1 117 ? -13.262 -7.048 4.706 1.00 95.31 117 ALA A CA 1
ATOM 949 C C . ALA A 1 117 ? -12.919 -7.050 6.209 1.00 95.31 117 ALA A C 1
ATOM 951 O O . ALA A 1 117 ? -12.271 -6.115 6.683 1.00 95.31 117 ALA A O 1
ATOM 952 N N . GLU A 1 118 ? -13.285 -8.100 6.961 1.00 97.00 118 GLU A N 1
ATOM 953 C CA . GLU A 1 118 ? -12.911 -8.228 8.376 1.00 97.00 118 GLU A CA 1
ATOM 954 C C . GLU A 1 118 ? -11.398 -8.353 8.533 1.00 97.00 118 GLU A C 1
ATOM 956 O O . GLU A 1 118 ? -10.789 -7.666 9.357 1.00 97.00 118 GLU A O 1
ATOM 961 N N . ARG A 1 119 ? -10.775 -9.194 7.700 1.00 96.69 119 ARG A N 1
ATOM 962 C CA . ARG A 1 119 ? -9.322 -9.376 7.662 1.00 96.69 119 ARG A CA 1
ATOM 963 C C . ARG A 1 119 ? -8.631 -8.069 7.287 1.00 96.69 119 ARG A C 1
ATOM 965 O O . ARG A 1 119 ? -7.696 -7.661 7.977 1.00 96.69 119 ARG A O 1
ATOM 972 N N . LEU A 1 120 ? -9.103 -7.399 6.235 1.00 97.06 120 LEU A N 1
ATOM 973 C CA . LEU A 1 120 ? -8.543 -6.123 5.785 1.00 97.06 120 LEU A CA 1
ATOM 974 C C . LEU A 1 120 ? -8.639 -5.051 6.872 1.00 97.06 120 LEU A C 1
ATOM 976 O O . LEU A 1 120 ? -7.649 -4.370 7.136 1.00 97.06 120 LEU A O 1
ATOM 980 N N . LYS A 1 121 ? -9.775 -4.942 7.569 1.00 97.62 121 LYS A N 1
ATOM 981 C CA . LYS A 1 121 ? -9.937 -3.979 8.664 1.00 97.62 121 LYS A CA 1
ATOM 982 C C . LYS A 1 121 ? -8.911 -4.192 9.777 1.00 97.62 121 LYS A C 1
ATOM 984 O O . LYS A 1 121 ? -8.264 -3.223 10.165 1.00 97.62 121 LYS A O 1
ATOM 989 N N . ARG A 1 122 ? -8.676 -5.439 10.219 1.00 96.25 122 ARG A N 1
ATOM 990 C CA . ARG A 1 122 ? -7.634 -5.740 11.232 1.00 96.25 122 ARG A CA 1
ATOM 991 C C . ARG A 1 122 ? -6.243 -5.300 10.776 1.00 96.25 122 ARG A C 1
ATOM 993 O O . ARG A 1 122 ? -5.460 -4.785 11.574 1.00 96.25 122 ARG A O 1
ATOM 1000 N N . ILE A 1 123 ? -5.928 -5.507 9.496 1.00 95.94 123 ILE A N 1
ATOM 1001 C CA . ILE A 1 123 ? -4.643 -5.093 8.925 1.00 95.94 123 ILE A CA 1
ATOM 1002 C C . ILE A 1 123 ? -4.542 -3.566 8.933 1.00 95.94 123 ILE A C 1
ATOM 1004 O O . ILE A 1 123 ? -3.568 -3.024 9.445 1.00 95.94 123 ILE A O 1
ATOM 1008 N N . TYR A 1 124 ? -5.552 -2.861 8.419 1.00 96.06 124 TYR A N 1
ATOM 1009 C CA . TYR A 1 124 ? -5.520 -1.403 8.304 1.00 96.06 124 TYR A CA 1
ATOM 1010 C C . TYR A 1 124 ? -5.541 -0.679 9.656 1.00 96.06 124 TYR A C 1
ATOM 1012 O O . TYR A 1 124 ? -4.906 0.365 9.775 1.00 96.06 124 TYR A O 1
ATOM 1020 N N . GLU A 1 125 ? -6.188 -1.224 10.687 1.00 94.94 125 GLU A N 1
ATOM 1021 C CA . GLU A 1 125 ? -6.162 -0.654 12.046 1.00 94.94 125 GLU A CA 1
ATOM 1022 C C . GLU A 1 125 ? -4.764 -0.688 12.688 1.00 94.94 125 GLU A C 1
ATOM 1024 O O . GLU A 1 125 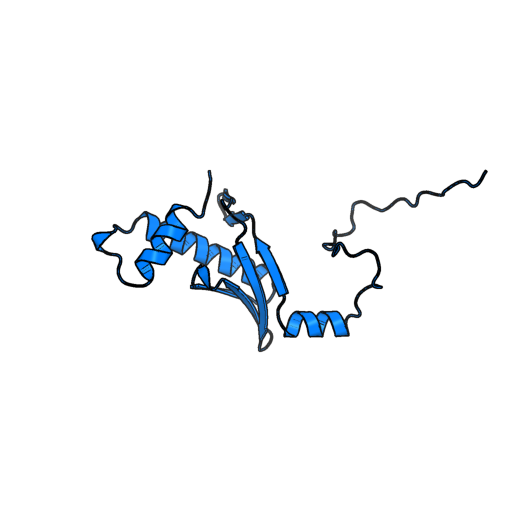? -4.475 0.112 13.571 1.00 94.94 125 GLU A O 1
ATOM 1029 N N . THR A 1 126 ? -3.875 -1.575 12.227 1.00 94.44 126 THR A N 1
ATOM 1030 C CA . THR A 1 126 ? -2.520 -1.756 12.786 1.00 94.44 126 THR A CA 1
ATOM 1031 C C . THR A 1 126 ? -1.396 -1.421 11.795 1.00 94.44 126 THR A C 1
ATOM 1033 O O . THR A 1 126 ? -0.208 -1.585 12.098 1.00 94.44 126 THR A O 1
ATOM 1036 N N . LEU A 1 127 ? -1.754 -0.950 10.594 1.00 95.00 127 LEU A N 1
ATOM 1037 C CA . LEU A 1 127 ? -0.819 -0.750 9.488 1.00 95.00 127 LEU A CA 1
ATOM 1038 C C . LEU A 1 127 ? 0.136 0.420 9.728 1.00 95.00 127 LEU A C 1
ATOM 1040 O O . LEU A 1 127 ? 1.339 0.278 9.512 1.00 95.00 127 LEU A O 1
ATOM 1044 N N . PHE A 1 128 ? -0.391 1.576 10.137 1.00 94.38 128 PHE A N 1
ATOM 1045 C CA . PHE A 1 128 ? 0.405 2.781 10.358 1.00 94.38 128 PHE A CA 1
ATOM 1046 C C . PHE A 1 128 ? 0.748 2.974 11.832 1.00 94.38 128 PHE A C 1
ATOM 1048 O O . PHE A 1 128 ? -0.030 2.623 12.714 1.00 94.38 128 PHE A O 1
ATOM 1055 N N . ILE A 1 129 ? 1.917 3.562 12.067 1.00 91.50 129 ILE A N 1
ATOM 1056 C CA . ILE A 1 129 ? 2.386 4.007 13.380 1.00 91.50 129 ILE A CA 1
ATOM 1057 C C . ILE A 1 129 ? 2.534 5.528 13.366 1.00 91.50 129 ILE A C 1
ATOM 1059 O O . ILE A 1 129 ? 2.859 6.108 12.320 1.00 91.50 129 ILE A O 1
ATOM 1063 N N . ASP A 1 130 ? 2.278 6.149 14.514 1.00 71.69 130 ASP A N 1
ATOM 1064 C CA . ASP A 1 130 ? 2.476 7.586 14.725 1.00 71.69 130 ASP A CA 1
ATOM 1065 C C . ASP A 1 130 ? 3.968 7.955 14.851 1.00 71.69 130 ASP A C 1
ATOM 1067 O O . ASP A 1 130 ? 4.749 7.181 15.456 1.00 71.69 130 ASP A O 1
#

Secondary structure (DSSP, 8-state):
----------TTS------S-TTS----HHHHHHHHHT-EEEEEEEEE-SS-EEEEEEEEEEEEEEETTEEEEEETTTTEEEEESSHHHHHHHHHHHHHHHHHHHHHS-GGG--THHHHHHHHHHHHEE-